Protein AF-A0A925BCM8-F1 (afdb_monomer_lite)

Sequence (137 aa):
MNSLETAALTAFFGVLVFVLGQFVQKFILEPIQEQRKVIAEIAFVLVFLRNVSKGSISTEEELHEANATIRRLAAQLRATLWTIPLYGVFARLRIVPERKAIFEASKALIGWSNSIYSGGISIAENIKMVEQILHLE

Secondary structure (DSSP, 8-state):
--HHHHHHHHHHHHHHHHHHHHHHIIIIIHHHHHHHHHHHHHHHHHHHTTT-SBTBS--HHHHHHHHHHHHHHHHHHHHHTTTSTTHHHHHHTTSS--HHHHHHHHHHHHHHHHHTTTT-THHHHHHHHHHHHTT--

Radius of gyration: 21.77 Å; chains: 1; bounding box: 46×25×71 Å

pLDDT: mean 89.13, std 10.57, range [51.66, 97.75]

Structure (mmCIF, N/CA/C/O backbone):
data_AF-A0A925BCM8-F1
#
_entry.id   AF-A0A925BCM8-F1
#
loop_
_atom_site.group_PDB
_atom_site.id
_atom_site.type_symbol
_atom_site.label_atom_id
_atom_site.label_alt_id
_atom_site.label_comp_id
_atom_site.label_asym_id
_atom_site.label_entity_id
_atom_site.label_seq_id
_atom_site.pdbx_PDB_ins_code
_atom_site.Cartn_x
_atom_site.Cartn_y
_atom_site.Cartn_z
_atom_site.occupancy
_atom_site.B_iso_or_equiv
_atom_site.auth_seq_id
_atom_site.auth_comp_id
_atom_site.auth_asym_id
_atom_site.auth_atom_id
_atom_site.pdbx_PDB_model_num
ATOM 1 N N . MET A 1 1 ? -24.780 9.882 45.037 1.00 63.66 1 MET A N 1
ATOM 2 C CA . MET A 1 1 ? -23.577 9.999 44.197 1.00 63.66 1 MET A CA 1
ATOM 3 C C . MET A 1 1 ? -22.949 11.341 44.514 1.00 63.66 1 MET A C 1
ATOM 5 O O . MET A 1 1 ? -23.603 12.360 44.311 1.00 63.66 1 MET A O 1
ATOM 9 N N . ASN A 1 2 ? -21.775 11.342 45.136 1.00 88.00 2 ASN A N 1
ATOM 1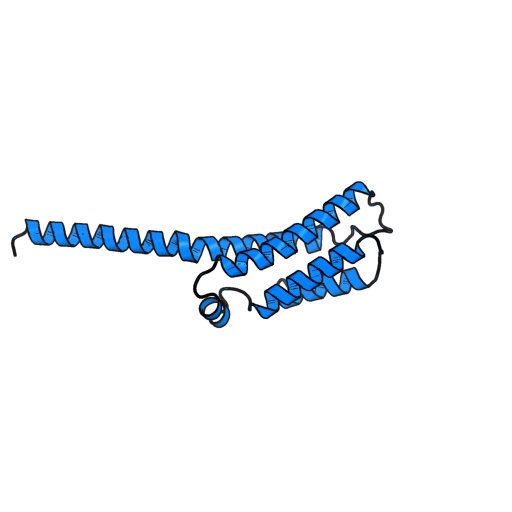0 C CA . ASN A 1 2 ? -21.116 12.568 45.595 1.00 88.00 2 ASN A CA 1
ATOM 11 C C . ASN A 1 2 ? -20.331 13.209 44.440 1.00 88.00 2 ASN A C 1
ATOM 13 O O . ASN A 1 2 ? -19.926 12.524 43.505 1.00 88.00 2 ASN A O 1
ATOM 17 N N . SER A 1 3 ? -20.098 14.524 44.492 1.00 88.62 3 SER A N 1
ATOM 18 C CA . SER A 1 3 ? -19.442 15.289 43.412 1.00 88.62 3 SER A CA 1
ATOM 19 C C . SER A 1 3 ? -18.105 14.692 42.951 1.00 88.62 3 SER A C 1
ATOM 21 O O . SER A 1 3 ? -17.785 14.727 41.764 1.00 88.62 3 SER A O 1
ATOM 23 N N . LEU A 1 4 ? -17.357 14.090 43.878 1.00 91.88 4 LEU A N 1
ATOM 24 C CA . LEU A 1 4 ? -16.073 13.442 43.620 1.00 91.88 4 LEU A CA 1
ATOM 25 C C . LEU A 1 4 ? -16.209 12.146 42.797 1.00 91.88 4 LEU A C 1
ATOM 27 O O . LEU A 1 4 ? -15.378 11.883 41.933 1.00 91.88 4 LEU A O 1
ATOM 31 N N . GLU A 1 5 ? -17.281 11.375 43.002 1.00 93.19 5 GLU A N 1
ATOM 32 C CA . GLU A 1 5 ? -17.573 10.150 42.239 1.00 93.19 5 GLU A CA 1
ATOM 33 C C . GLU A 1 5 ? -17.939 10.488 40.790 1.00 93.19 5 GLU A C 1
ATOM 35 O O . GLU A 1 5 ? -17.431 9.876 39.852 1.00 93.19 5 GLU A O 1
ATOM 40 N N . THR A 1 6 ? -18.772 11.515 40.596 1.00 92.75 6 THR A N 1
ATOM 41 C CA . THR A 1 6 ? -19.155 11.997 39.262 1.00 92.75 6 THR A CA 1
ATOM 42 C C . THR A 1 6 ? -17.948 12.545 38.499 1.00 92.75 6 THR A C 1
ATOM 44 O O . THR A 1 6 ? -17.779 12.256 37.312 1.00 92.75 6 THR A O 1
ATOM 47 N N . ALA A 1 7 ? -17.079 13.304 39.173 1.00 93.50 7 ALA A N 1
ATOM 48 C CA . ALA A 1 7 ? -15.842 13.805 38.581 1.00 93.50 7 ALA A CA 1
ATOM 49 C C . ALA A 1 7 ? -14.898 12.659 38.177 1.00 93.50 7 ALA A C 1
ATOM 51 O O . ALA A 1 7 ? -14.395 12.651 37.053 1.00 93.50 7 ALA A O 1
ATOM 52 N N . ALA A 1 8 ? -14.715 11.661 39.048 1.00 94.62 8 ALA A N 1
ATOM 53 C CA . ALA A 1 8 ? -13.892 10.488 38.763 1.00 94.62 8 ALA A CA 1
ATOM 54 C C . ALA A 1 8 ? -14.429 9.675 37.574 1.00 94.62 8 ALA A C 1
ATOM 56 O O . ALA A 1 8 ? -13.660 9.322 36.681 1.00 94.62 8 ALA A O 1
ATOM 57 N N . LEU A 1 9 ? -15.745 9.439 37.513 1.00 95.75 9 LEU A N 1
ATOM 58 C CA . LEU A 1 9 ? -16.388 8.770 36.377 1.00 95.75 9 LEU A CA 1
ATOM 59 C C . LEU A 1 9 ? -16.173 9.541 35.073 1.00 95.75 9 LEU A C 1
ATOM 61 O O . LEU A 1 9 ? -15.823 8.950 34.057 1.00 95.75 9 LEU A O 1
ATOM 65 N N . THR A 1 10 ? -16.332 10.863 35.099 1.00 95.25 10 THR A N 1
ATOM 66 C CA . THR A 1 10 ? -16.166 11.703 33.904 1.00 95.25 10 THR A CA 1
ATOM 67 C C . THR A 1 10 ? -14.723 11.678 33.405 1.00 95.25 10 THR A C 1
ATOM 69 O O . THR A 1 10 ? -14.484 11.489 32.213 1.00 95.25 10 THR A O 1
ATOM 72 N N . ALA A 1 11 ? -13.753 11.803 34.316 1.00 96.00 11 ALA A N 1
ATOM 73 C CA . ALA A 1 11 ? -12.336 11.684 33.990 1.00 96.00 11 ALA A CA 1
ATOM 74 C C . ALA A 1 11 ? -12.008 10.298 33.413 1.00 96.00 11 ALA A C 1
ATOM 76 O O . ALA A 1 11 ? -11.326 10.200 32.393 1.00 96.00 11 ALA A O 1
ATOM 77 N N . PHE A 1 12 ? -12.551 9.233 34.009 1.00 96.62 12 PHE A N 1
ATOM 78 C CA . PHE A 1 12 ? -12.392 7.868 33.515 1.00 96.62 12 PHE A CA 1
ATOM 79 C C . PHE A 1 12 ? -12.949 7.695 32.096 1.00 96.62 12 PHE A C 1
ATOM 81 O O . PHE A 1 12 ? -12.252 7.173 31.227 1.00 96.62 12 PHE A O 1
ATOM 88 N N . PHE A 1 13 ? -14.161 8.186 31.819 1.00 96.94 13 PHE A N 1
ATOM 89 C CA . PHE A 1 13 ? -14.730 8.151 30.469 1.00 96.94 13 PHE A CA 1
ATOM 90 C C . PHE A 1 13 ? -13.908 8.969 29.470 1.00 96.94 13 PHE A C 1
ATOM 92 O O . PHE A 1 13 ? -13.723 8.525 28.338 1.00 96.94 13 PHE A O 1
ATOM 99 N N . GLY A 1 14 ? -13.361 10.115 29.884 1.00 97.50 14 GLY A N 1
ATOM 100 C CA . GLY A 1 14 ? -12.448 10.904 29.057 1.00 97.50 14 GLY A CA 1
ATOM 101 C C . GLY A 1 14 ? -11.211 10.106 28.635 1.00 97.50 14 GLY A C 1
ATOM 102 O O . GLY A 1 14 ? -10.882 10.051 27.448 1.00 97.50 14 GLY A O 1
ATOM 103 N N . VAL A 1 15 ? -10.568 9.418 29.584 1.00 97.69 15 VAL A N 1
ATOM 104 C CA . VAL A 1 15 ? -9.424 8.534 29.301 1.00 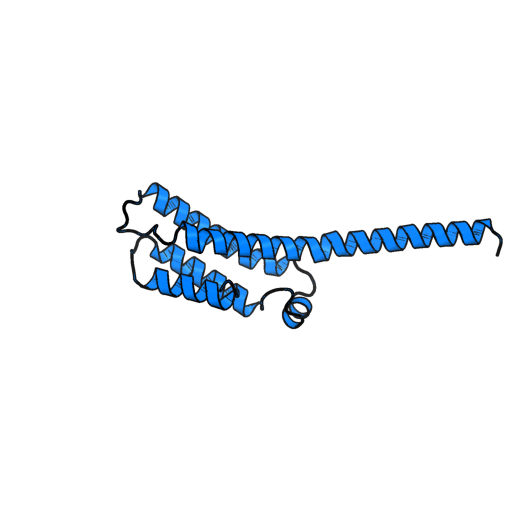97.69 15 VAL A CA 1
ATOM 105 C C . VAL A 1 15 ? -9.839 7.367 28.404 1.00 97.69 15 VAL A C 1
ATOM 107 O O . VAL A 1 15 ? -9.132 7.045 27.453 1.00 97.69 15 VAL A O 1
ATOM 110 N N . LEU A 1 16 ? -10.996 6.756 28.660 1.00 97.44 16 LEU A N 1
ATOM 111 C CA . LEU A 1 16 ? -11.495 5.629 27.874 1.00 97.44 16 LEU A CA 1
ATOM 112 C C . LEU A 1 16 ? -11.738 6.017 26.408 1.00 97.44 16 LEU A C 1
ATOM 114 O O . LEU A 1 16 ? -11.279 5.317 25.507 1.00 97.44 16 LEU A O 1
ATOM 118 N N . VAL A 1 17 ? -12.388 7.157 26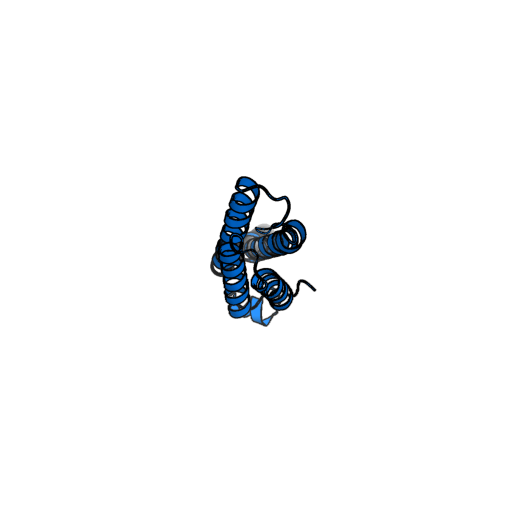.157 1.00 97.44 17 VAL A N 1
ATOM 119 C CA . VAL A 1 17 ? -12.588 7.689 24.798 1.00 97.44 17 VAL A CA 1
ATOM 120 C C . VAL A 1 17 ? -11.249 7.987 24.126 1.00 97.44 17 VAL A C 1
ATOM 122 O O . VAL A 1 17 ? -11.058 7.628 22.964 1.00 97.44 17 VAL A O 1
ATOM 125 N N . PHE A 1 18 ? -10.299 8.587 24.849 1.00 97.62 18 PHE A N 1
ATOM 126 C CA . PHE A 1 18 ? -8.962 8.852 24.322 1.00 97.62 18 PHE A CA 1
ATOM 127 C C . PHE A 1 18 ? -8.240 7.563 23.897 1.00 97.62 18 PHE A C 1
ATOM 129 O O . PHE A 1 18 ? -7.719 7.490 22.783 1.00 97.62 18 PHE A O 1
ATOM 136 N N . VAL A 1 19 ? -8.254 6.526 24.739 1.00 97.56 19 VAL A N 1
ATOM 137 C CA . VAL A 1 19 ? -7.632 5.226 24.437 1.00 97.56 19 VAL A CA 1
ATOM 138 C C . VAL A 1 19 ? -8.287 4.564 23.223 1.00 97.56 19 VAL A C 1
ATOM 140 O O . VAL A 1 19 ? -7.580 4.061 22.349 1.00 97.56 19 VAL A O 1
ATOM 143 N N . LEU A 1 20 ? -9.619 4.607 23.113 1.00 97.25 20 LEU A N 1
ATOM 144 C CA . LEU A 1 20 ? -10.330 4.104 21.932 1.00 97.25 20 LEU A CA 1
ATOM 145 C C . LEU A 1 20 ? -9.940 4.872 20.662 1.00 97.25 20 LEU A C 1
ATOM 147 O O . LEU A 1 20 ? -9.708 4.256 19.622 1.00 97.25 20 LEU A O 1
ATOM 151 N N . GLY A 1 21 ? -9.810 6.197 20.748 1.00 97.00 21 GLY A N 1
ATOM 152 C CA . GLY A 1 21 ? -9.329 7.025 19.642 1.00 97.00 21 GLY A CA 1
ATOM 153 C C . GLY A 1 21 ? -7.921 6.633 19.189 1.00 97.00 21 GLY A C 1
ATOM 154 O O . GLY A 1 21 ? -7.691 6.434 17.997 1.00 97.00 21 GLY A O 1
ATOM 155 N N . GLN A 1 22 ? -6.999 6.433 20.135 1.00 96.31 22 GLN A N 1
ATOM 156 C CA . GLN A 1 22 ? -5.638 5.964 19.848 1.00 96.31 22 GLN A CA 1
ATOM 157 C C . GLN A 1 22 ? -5.625 4.580 19.193 1.00 96.31 22 GLN A C 1
ATOM 159 O O . GLN A 1 22 ? -4.842 4.332 18.274 1.00 96.31 22 GLN A O 1
ATOM 164 N N . PHE A 1 23 ? -6.517 3.686 19.624 1.00 96.25 23 PHE A N 1
ATOM 165 C CA . PHE A 1 23 ? -6.653 2.368 19.017 1.00 96.25 23 PHE A CA 1
ATOM 166 C C . PHE A 1 23 ? -7.108 2.467 17.556 1.00 96.25 23 PHE A C 1
ATOM 168 O O . PHE A 1 23 ? -6.482 1.884 16.674 1.00 96.25 23 PHE A O 1
ATOM 175 N N . VAL A 1 24 ? -8.147 3.257 17.270 1.00 95.81 24 VAL A N 1
ATOM 176 C CA . VAL A 1 24 ? -8.610 3.490 15.891 1.00 95.81 24 VAL A CA 1
ATOM 177 C C . VAL A 1 24 ? -7.500 4.110 15.040 1.00 95.81 24 VAL A C 1
ATOM 179 O O . VAL A 1 24 ? -7.275 3.677 13.910 1.00 95.81 24 VAL A O 1
ATOM 182 N N . GLN A 1 25 ? -6.762 5.081 15.576 1.00 95.62 25 GLN A N 1
ATOM 183 C CA . GLN A 1 25 ? -5.672 5.723 14.848 1.00 95.62 25 GLN A CA 1
ATOM 184 C C . GLN A 1 25 ? -4.578 4.723 14.448 1.00 95.62 25 GLN A C 1
ATOM 186 O O . GLN A 1 25 ? -4.276 4.594 13.261 1.00 95.62 25 GLN A O 1
ATOM 191 N N . LYS A 1 26 ? -4.034 3.970 15.408 1.00 95.56 26 LYS A N 1
ATOM 192 C CA . LYS A 1 26 ? -2.909 3.059 15.151 1.00 95.56 26 LYS A CA 1
ATOM 193 C C . LYS A 1 26 ? -3.289 1.789 14.404 1.00 95.56 26 LYS A C 1
ATOM 195 O O . LYS A 1 26 ? -2.529 1.314 13.571 1.00 95.56 26 LYS A O 1
ATOM 200 N N . PHE A 1 27 ? -4.448 1.208 14.704 1.00 95.31 27 PHE A N 1
ATOM 201 C CA . PHE A 1 27 ? -4.818 -0.093 14.141 1.00 95.31 27 PHE A CA 1
ATOM 202 C C . PHE A 1 27 ? -5.636 0.014 12.858 1.00 95.31 27 PHE A C 1
ATOM 204 O O . PHE A 1 27 ? -5.702 -0.962 12.119 1.00 95.31 27 PHE A O 1
ATOM 211 N N . ILE A 1 28 ? -6.264 1.159 12.576 1.00 94.94 28 ILE A N 1
ATOM 212 C CA . ILE A 1 28 ? -7.106 1.327 11.385 1.00 94.94 28 ILE A CA 1
ATOM 213 C C . ILE A 1 28 ? -6.522 2.386 10.454 1.00 94.94 28 ILE A C 1
ATOM 215 O O . ILE A 1 28 ? -6.262 2.086 9.289 1.00 94.94 28 ILE A O 1
ATOM 219 N N . LEU A 1 29 ? -6.306 3.612 10.940 1.00 96.06 29 LEU A N 1
ATOM 220 C CA . LEU A 1 29 ? -5.904 4.719 10.066 1.00 96.06 29 LEU A CA 1
ATOM 221 C C . LEU A 1 29 ? -4.481 4.551 9.531 1.00 96.06 29 LEU A C 1
ATOM 223 O O . LEU A 1 29 ? -4.285 4.672 8.324 1.00 96.06 29 LEU A O 1
ATOM 227 N N . GLU A 1 30 ? -3.513 4.234 10.391 1.00 96.81 30 GLU A N 1
ATOM 228 C CA . GLU A 1 30 ? -2.112 4.061 9.984 1.00 96.81 30 GLU A CA 1
ATOM 229 C C . GLU A 1 30 ? -1.934 2.957 8.915 1.00 96.81 30 GLU A C 1
ATOM 231 O O . GLU A 1 30 ? -1.358 3.252 7.866 1.00 96.81 30 GLU A O 1
ATOM 236 N N . PRO A 1 31 ? -2.487 1.732 9.058 1.00 96.44 31 PRO A N 1
ATOM 237 C CA . PRO A 1 31 ? -2.396 0.713 8.008 1.00 96.44 31 PRO A CA 1
ATOM 238 C C . PRO A 1 31 ? -3.023 1.128 6.670 1.00 96.44 31 PRO A C 1
ATOM 240 O O . PRO A 1 31 ? -2.490 0.802 5.607 1.00 96.44 31 PRO A O 1
ATOM 243 N N . ILE A 1 32 ? -4.146 1.856 6.705 1.00 97.25 32 ILE A N 1
ATOM 244 C CA . ILE A 1 32 ? -4.803 2.366 5.491 1.00 97.25 32 ILE A CA 1
ATOM 245 C C . ILE A 1 32 ? -3.929 3.431 4.820 1.00 97.25 32 ILE A C 1
ATOM 247 O O . ILE A 1 32 ? -3.784 3.431 3.594 1.00 97.25 32 ILE A O 1
ATOM 251 N N . GLN A 1 33 ? -3.342 4.337 5.605 1.00 96.88 33 GLN A N 1
ATOM 252 C CA . GLN A 1 33 ? -2.420 5.354 5.102 1.00 96.88 33 GLN A CA 1
ATOM 253 C C . GLN A 1 33 ? -1.171 4.721 4.487 1.00 96.88 33 GLN A C 1
ATOM 255 O O . GLN A 1 33 ? -0.759 5.143 3.409 1.00 96.88 33 GLN A O 1
ATOM 260 N N . GLU A 1 34 ? -0.623 3.676 5.103 1.00 96.88 34 GLU A N 1
ATOM 261 C CA . GLU A 1 34 ? 0.537 2.958 4.573 1.00 96.88 34 GLU A CA 1
ATOM 262 C C . GLU A 1 34 ? 0.230 2.313 3.214 1.00 96.88 34 GLU A C 1
ATOM 264 O O . GLU A 1 34 ? 0.989 2.483 2.261 1.00 96.88 34 GLU A O 1
ATOM 269 N N . GLN A 1 35 ? -0.929 1.662 3.057 1.00 97.00 35 GLN A N 1
ATOM 270 C CA . GLN A 1 35 ? -1.344 1.139 1.750 1.00 97.00 35 GLN A CA 1
ATOM 271 C C . GLN A 1 35 ? -1.476 2.249 0.698 1.00 97.00 35 GLN A C 1
ATOM 273 O O . GLN A 1 35 ? -1.010 2.090 -0.430 1.00 97.00 35 GLN A O 1
ATOM 278 N N . ARG A 1 36 ? -2.081 3.387 1.057 1.00 95.94 36 ARG A N 1
ATOM 279 C CA . ARG A 1 36 ? -2.209 4.542 0.154 1.00 95.94 36 ARG A CA 1
ATOM 280 C C . ARG A 1 36 ? -0.853 5.120 -0.235 1.00 95.94 36 ARG A C 1
ATOM 282 O O . ARG A 1 36 ? -0.677 5.507 -1.386 1.00 95.94 36 ARG A O 1
ATOM 289 N N . LYS A 1 37 ? 0.104 5.143 0.690 1.00 97.50 37 LYS A N 1
ATOM 290 C CA . LYS A 1 37 ? 1.471 5.591 0.430 1.00 97.50 37 LYS A CA 1
ATOM 291 C C . LYS A 1 37 ? 2.177 4.677 -0.570 1.00 97.50 37 LYS A C 1
ATOM 293 O O . LYS A 1 37 ? 2.746 5.183 -1.529 1.00 97.50 37 LYS A O 1
ATOM 298 N N . VAL A 1 38 ? 2.066 3.357 -0.410 1.00 97.69 38 VAL A N 1
ATOM 299 C CA . VAL A 1 38 ? 2.611 2.392 -1.382 1.00 97.69 38 VAL A CA 1
ATOM 300 C C . VAL A 1 38 ? 1.959 2.563 -2.759 1.00 97.69 38 VAL A C 1
ATOM 302 O O . VAL A 1 38 ? 2.655 2.548 -3.769 1.00 97.69 38 VAL A O 1
ATOM 305 N N . ILE A 1 39 ? 0.639 2.778 -2.823 1.00 96.81 39 ILE A N 1
ATOM 306 C CA . ILE A 1 39 ? -0.069 3.055 -4.086 1.00 96.81 39 ILE A CA 1
ATOM 307 C C . ILE A 1 39 ? 0.441 4.353 -4.735 1.00 96.81 39 ILE A C 1
ATOM 309 O O . ILE A 1 39 ? 0.677 4.377 -5.940 1.00 96.81 39 ILE A O 1
ATOM 313 N N . ALA A 1 40 ? 0.654 5.412 -3.952 1.00 95.81 40 ALA A N 1
ATOM 314 C CA . ALA A 1 40 ? 1.208 6.669 -4.451 1.00 95.81 40 ALA A CA 1
ATOM 315 C C . ALA A 1 40 ? 2.652 6.507 -4.960 1.00 95.81 40 ALA A C 1
ATOM 317 O O . ALA A 1 40 ? 3.004 7.065 -5.997 1.00 95.81 40 ALA A O 1
ATOM 318 N N . GLU A 1 41 ? 3.476 5.711 -4.275 1.00 96.25 41 GLU A N 1
ATOM 319 C CA . GLU A 1 41 ? 4.840 5.396 -4.716 1.00 96.25 41 GLU A CA 1
ATOM 320 C C . GLU A 1 41 ? 4.834 4.584 -6.020 1.00 96.25 41 GLU A C 1
ATOM 322 O O . GLU A 1 41 ? 5.627 4.856 -6.918 1.00 96.25 41 GLU A O 1
ATOM 327 N N . ILE A 1 42 ? 3.889 3.650 -6.179 1.00 95.31 42 ILE A N 1
ATOM 328 C CA . ILE A 1 42 ? 3.665 2.944 -7.448 1.00 95.31 42 ILE A CA 1
ATOM 329 C C . ILE A 1 42 ? 3.296 3.932 -8.552 1.00 95.31 42 ILE A C 1
ATOM 331 O O . ILE A 1 42 ? 3.918 3.899 -9.607 1.00 95.31 42 ILE A O 1
ATOM 335 N N . ALA A 1 43 ? 2.337 4.829 -8.315 1.00 92.44 43 ALA A N 1
ATOM 336 C CA . ALA A 1 43 ? 1.935 5.833 -9.298 1.00 92.44 43 ALA A CA 1
ATOM 337 C C . ALA A 1 43 ? 3.125 6.699 -9.745 1.00 92.44 43 ALA A C 1
ATOM 339 O O . ALA A 1 43 ? 3.342 6.895 -10.939 1.00 92.44 43 ALA A O 1
ATOM 340 N N . PHE A 1 44 ? 3.946 7.145 -8.790 1.00 92.19 44 PHE A N 1
ATOM 341 C CA . PHE A 1 44 ? 5.184 7.861 -9.080 1.00 92.19 44 PHE A CA 1
ATOM 342 C C . PHE A 1 44 ? 6.128 7.030 -9.959 1.00 92.19 44 PHE A C 1
ATOM 344 O O . PHE A 1 44 ? 6.595 7.518 -10.986 1.00 92.19 44 PHE A O 1
ATOM 351 N N . VAL A 1 45 ? 6.378 5.768 -9.599 1.00 91.00 45 VAL A N 1
ATOM 352 C CA . VAL A 1 45 ? 7.293 4.880 -10.329 1.00 91.00 45 VAL A CA 1
ATOM 353 C C . VAL A 1 45 ? 6.802 4.560 -11.743 1.00 91.00 45 VAL A C 1
ATOM 355 O O . VAL A 1 45 ? 7.619 4.518 -12.661 1.00 91.00 45 VAL A O 1
ATOM 358 N N . LEU A 1 46 ? 5.494 4.384 -11.951 1.00 88.62 46 LEU A N 1
ATOM 359 C CA . LEU A 1 46 ? 4.909 4.151 -13.279 1.00 88.62 46 LEU A CA 1
ATOM 360 C C . LEU A 1 46 ? 5.171 5.317 -14.240 1.00 88.62 46 LEU A C 1
ATOM 362 O O . LEU A 1 46 ? 5.380 5.098 -15.433 1.00 88.62 46 LEU A O 1
ATOM 366 N N . VAL A 1 47 ? 5.194 6.549 -13.726 1.00 85.88 47 VAL A N 1
ATOM 367 C CA . VAL A 1 47 ? 5.516 7.748 -14.509 1.00 85.88 47 VAL A CA 1
ATOM 368 C C . VAL A 1 47 ? 7.028 7.923 -14.645 1.00 85.88 47 VAL A C 1
ATOM 370 O O . VAL A 1 47 ? 7.525 8.140 -15.748 1.00 85.88 47 VAL A O 1
ATOM 373 N N . PHE A 1 48 ? 7.766 7.800 -13.541 1.00 85.38 48 PHE A N 1
ATOM 374 C CA . PHE A 1 48 ? 9.208 8.038 -13.487 1.00 85.38 48 PHE A CA 1
ATOM 375 C C . PHE A 1 48 ? 9.997 7.046 -14.350 1.00 85.38 48 PHE A C 1
ATOM 377 O O . PHE A 1 48 ? 10.865 7.445 -15.124 1.00 85.38 48 PHE A O 1
ATOM 384 N N . LEU A 1 49 ? 9.658 5.756 -14.277 1.00 82.25 49 LEU A N 1
ATOM 385 C CA . LEU A 1 49 ? 10.333 4.695 -15.027 1.00 82.25 49 LEU A CA 1
ATOM 386 C C . LEU A 1 49 ? 9.686 4.411 -16.387 1.00 82.25 49 LEU A C 1
ATOM 388 O O . LEU A 1 49 ? 10.083 3.459 -17.055 1.00 82.25 49 LEU A O 1
ATOM 392 N N . ARG A 1 50 ? 8.723 5.227 -16.840 1.00 74.81 50 ARG A N 1
ATOM 393 C CA . ARG A 1 50 ? 8.016 5.020 -18.119 1.00 74.81 50 ARG A CA 1
ATOM 394 C C . ARG A 1 50 ? 8.971 4.893 -19.315 1.00 74.81 50 ARG A C 1
ATOM 396 O O . ARG A 1 50 ? 8.675 4.166 -20.256 1.00 74.81 50 ARG A O 1
ATOM 403 N N . ASN A 1 51 ? 10.119 5.569 -19.254 1.00 69.38 51 ASN A N 1
ATOM 404 C CA . ASN A 1 51 ? 11.138 5.574 -20.308 1.00 69.38 51 ASN A CA 1
ATOM 405 C C . ASN A 1 51 ? 12.325 4.631 -20.031 1.00 69.38 51 ASN A C 1
ATOM 407 O O . ASN A 1 51 ? 13.242 4.556 -20.847 1.00 69.38 51 ASN A O 1
ATOM 411 N N . VAL A 1 52 ? 12.329 3.923 -18.897 1.00 67.88 52 VAL A N 1
ATOM 412 C CA . VAL A 1 52 ? 13.412 3.015 -18.494 1.00 67.88 52 VAL A CA 1
ATOM 413 C C . VAL A 1 52 ? 13.071 1.603 -18.973 1.00 67.88 52 VAL A C 1
ATOM 415 O O . VAL A 1 52 ? 12.260 0.896 -18.376 1.00 67.88 52 VAL A O 1
ATOM 418 N N . SER A 1 53 ? 13.664 1.191 -20.094 1.00 63.56 53 SER A N 1
ATOM 419 C CA . SER A 1 53 ? 13.498 -0.152 -20.665 1.00 63.56 53 SER A CA 1
ATOM 420 C C . SER A 1 53 ? 14.720 -0.532 -21.497 1.00 63.56 53 SER A C 1
ATOM 422 O O . SER A 1 53 ? 15.391 0.339 -22.040 1.00 63.56 53 SER A O 1
ATOM 424 N N . LYS A 1 54 ? 15.037 -1.824 -21.628 1.00 51.66 54 LYS A N 1
ATOM 425 C CA . LYS A 1 54 ? 16.172 -2.246 -22.466 1.00 51.66 54 LYS A CA 1
ATOM 426 C C . LYS A 1 54 ? 15.976 -1.777 -23.918 1.00 51.66 54 LYS A C 1
ATOM 428 O O . LYS A 1 54 ? 15.062 -2.245 -24.590 1.00 51.66 54 LYS A O 1
ATOM 433 N N . GLY A 1 55 ? 16.831 -0.859 -24.378 1.00 51.78 55 GLY A N 1
ATOM 434 C CA . GLY A 1 55 ? 16.691 -0.145 -25.658 1.00 51.78 55 GLY A CA 1
ATOM 435 C C . GLY A 1 55 ? 16.548 1.380 -25.519 1.00 51.78 55 GLY A C 1
ATOM 436 O O . GLY A 1 55 ? 16.709 2.089 -26.510 1.00 51.78 55 GLY A O 1
ATOM 437 N N . SER A 1 56 ? 16.302 1.894 -24.308 1.00 59.84 56 SER A N 1
ATOM 438 C CA . SER A 1 56 ? 16.545 3.298 -23.949 1.00 59.84 56 SER A CA 1
ATOM 439 C C . SER A 1 56 ? 18.042 3.541 -23.693 1.00 59.84 56 SER A C 1
ATOM 441 O O . SER A 1 56 ? 18.842 2.607 -23.675 1.00 59.84 56 SER A O 1
ATOM 443 N N . ILE A 1 57 ? 18.434 4.796 -23.446 1.00 63.53 57 ILE A N 1
ATOM 444 C CA . ILE A 1 57 ? 19.805 5.196 -23.050 1.00 63.53 57 ILE A CA 1
ATOM 445 C C . ILE A 1 57 ? 20.167 4.665 -21.636 1.00 63.53 57 ILE A C 1
ATOM 447 O O . ILE A 1 57 ? 21.200 5.018 -21.076 1.00 63.53 57 ILE A O 1
ATOM 451 N N . SER A 1 58 ? 19.326 3.813 -21.040 1.00 76.44 58 SER A N 1
ATOM 452 C CA . SER A 1 58 ? 19.474 3.368 -19.661 1.00 76.44 58 SER A CA 1
ATOM 453 C C . SER A 1 58 ? 20.616 2.377 -19.475 1.00 76.44 58 SER A C 1
ATOM 455 O O . SER A 1 58 ? 20.823 1.471 -20.286 1.00 76.44 58 SER A O 1
ATOM 457 N N . THR A 1 59 ? 21.342 2.537 -18.374 1.00 83.38 59 THR A N 1
ATOM 458 C CA . THR A 1 59 ? 22.446 1.642 -18.012 1.00 83.38 59 THR A CA 1
ATOM 459 C C . THR A 1 59 ? 21.924 0.321 -17.436 1.00 83.38 59 THR A C 1
ATOM 461 O O . THR A 1 59 ? 20.788 0.225 -16.972 1.00 83.38 59 THR A O 1
ATOM 464 N N . GLU A 1 60 ? 22.755 -0.725 -17.435 1.00 84.19 60 GLU A N 1
ATOM 465 C CA . GLU A 1 60 ? 22.396 -2.009 -16.806 1.00 84.19 60 GLU A CA 1
ATOM 466 C C . GLU A 1 60 ? 22.114 -1.848 -15.299 1.00 84.19 60 GLU A C 1
ATOM 468 O O . GLU A 1 60 ? 21.251 -2.530 -14.745 1.00 84.19 60 GLU A O 1
ATOM 473 N N . GLU A 1 61 ? 22.805 -0.907 -14.648 1.00 87.06 61 GLU A N 1
ATOM 474 C CA . GLU A 1 61 ? 22.602 -0.555 -13.241 1.00 87.06 61 GLU A CA 1
ATOM 475 C C . GLU A 1 61 ? 21.230 0.096 -13.016 1.00 87.06 61 GLU A C 1
ATOM 477 O O . GLU A 1 61 ? 20.476 -0.358 -12.156 1.00 87.06 61 GLU A O 1
ATOM 482 N N . GLU A 1 62 ? 20.844 1.062 -13.855 1.00 85.94 62 GLU A N 1
ATOM 483 C CA . GLU A 1 62 ? 19.510 1.680 -13.817 1.00 85.94 62 GLU A CA 1
ATOM 484 C C . GLU A 1 62 ? 18.394 0.653 -14.063 1.00 85.94 62 GLU A C 1
ATOM 486 O O . GLU A 1 62 ? 17.360 0.676 -13.392 1.00 85.94 62 GLU A O 1
ATOM 491 N N . LEU A 1 63 ? 18.597 -0.287 -14.995 1.00 86.38 63 LEU A N 1
ATOM 492 C CA . LEU A 1 63 ? 17.646 -1.375 -15.246 1.00 86.38 63 LEU A CA 1
ATOM 493 C C . LEU A 1 63 ? 17.515 -2.305 -14.033 1.00 86.38 63 LEU A C 1
ATOM 495 O O . LEU A 1 63 ? 16.408 -2.747 -13.711 1.00 86.38 63 LEU A O 1
ATOM 499 N N . HIS A 1 64 ? 18.623 -2.600 -13.350 1.00 90.06 64 HIS A N 1
ATOM 500 C CA . HIS A 1 64 ? 18.618 -3.416 -12.140 1.00 90.06 64 HIS A CA 1
ATOM 501 C C . HIS A 1 64 ? 17.917 -2.717 -10.970 1.00 90.06 64 HIS A C 1
ATOM 503 O O . HIS A 1 64 ? 17.076 -3.327 -10.302 1.00 90.06 64 HIS A O 1
ATOM 509 N N . GLU A 1 65 ? 18.192 -1.432 -10.754 1.00 90.81 65 GLU A N 1
ATOM 510 C CA . GLU A 1 65 ? 17.540 -0.633 -9.715 1.00 90.81 65 GLU A CA 1
ATOM 511 C C . GLU A 1 65 ? 16.031 -0.506 -9.967 1.00 90.81 65 GLU A C 1
ATOM 513 O O . GLU A 1 65 ? 15.216 -0.716 -9.061 1.00 90.81 65 GLU A O 1
ATOM 518 N N . ALA A 1 66 ? 15.641 -0.248 -11.217 1.00 90.12 66 ALA A N 1
ATOM 519 C CA . ALA A 1 66 ? 14.249 -0.225 -11.639 1.00 90.12 66 ALA A CA 1
ATOM 520 C C . ALA A 1 66 ? 13.563 -1.579 -11.392 1.00 90.12 66 ALA A C 1
ATOM 522 O O . ALA A 1 66 ? 12.489 -1.634 -10.784 1.00 90.12 66 ALA A O 1
ATOM 523 N N . ASN A 1 67 ? 14.203 -2.688 -11.788 1.00 91.56 67 ASN A N 1
ATOM 524 C CA . ASN A 1 67 ? 13.703 -4.041 -11.544 1.00 91.56 67 ASN A CA 1
ATOM 525 C C . ASN A 1 67 ? 13.428 -4.290 -10.054 1.00 91.56 67 ASN A C 1
ATOM 527 O O . ASN A 1 67 ? 12.337 -4.751 -9.692 1.00 91.56 67 ASN A O 1
ATOM 531 N N . ALA A 1 68 ? 14.415 -3.981 -9.209 1.00 94.62 68 ALA A N 1
ATOM 532 C CA . ALA A 1 68 ? 14.353 -4.184 -7.770 1.00 94.62 68 ALA A CA 1
ATOM 533 C C . ALA A 1 68 ? 13.260 -3.318 -7.131 1.00 94.62 68 ALA A C 1
ATOM 535 O O . ALA A 1 68 ? 12.470 -3.814 -6.324 1.00 94.62 68 ALA A O 1
ATOM 536 N N . THR A 1 69 ? 13.160 -2.053 -7.542 1.00 94.94 69 THR A N 1
ATOM 537 C CA . THR A 1 69 ? 12.151 -1.104 -7.055 1.00 94.94 69 THR A CA 1
ATOM 538 C C . THR A 1 69 ? 10.735 -1.568 -7.383 1.00 94.94 69 THR A C 1
ATOM 540 O O . THR A 1 69 ? 9.894 -1.656 -6.486 1.00 94.94 69 THR A O 1
ATOM 543 N N . ILE A 1 70 ? 10.474 -1.957 -8.634 1.00 94.06 70 ILE A N 1
ATOM 544 C CA . ILE A 1 70 ? 9.157 -2.451 -9.062 1.00 94.06 70 ILE A CA 1
ATOM 545 C C . ILE A 1 70 ? 8.775 -3.724 -8.289 1.00 94.06 70 ILE A C 1
ATOM 547 O O . ILE A 1 70 ? 7.647 -3.845 -7.802 1.00 94.06 70 ILE A O 1
ATOM 551 N N . ARG A 1 71 ? 9.713 -4.669 -8.114 1.00 95.44 71 ARG A N 1
ATOM 552 C CA . ARG A 1 71 ? 9.476 -5.896 -7.327 1.00 95.44 71 ARG A CA 1
ATOM 553 C C . ARG A 1 71 ? 9.186 -5.607 -5.865 1.00 95.44 71 ARG A C 1
ATOM 555 O O . ARG A 1 71 ? 8.257 -6.196 -5.307 1.00 95.44 71 ARG A O 1
ATOM 562 N N . ARG A 1 72 ? 9.954 -4.706 -5.249 1.00 97.75 72 ARG A N 1
ATOM 563 C CA . ARG A 1 72 ? 9.739 -4.285 -3.863 1.00 97.75 72 ARG A CA 1
ATOM 564 C C . ARG A 1 72 ? 8.336 -3.713 -3.695 1.00 97.75 72 ARG A C 1
ATOM 566 O O . ARG A 1 72 ? 7.621 -4.152 -2.799 1.00 97.75 72 ARG A O 1
ATOM 573 N N . LEU A 1 73 ? 7.925 -2.798 -4.571 1.00 97.31 73 LEU A N 1
ATOM 574 C CA . LEU A 1 73 ? 6.597 -2.187 -4.523 1.00 97.31 73 LEU A CA 1
ATOM 575 C C . LEU A 1 73 ? 5.477 -3.208 -4.722 1.00 97.31 73 LEU A C 1
ATOM 577 O O . LEU A 1 73 ? 4.501 -3.203 -3.975 1.00 97.31 73 LEU A O 1
ATOM 581 N N . ALA A 1 74 ? 5.636 -4.146 -5.659 1.00 96.69 74 ALA A N 1
ATOM 582 C CA . ALA A 1 74 ? 4.666 -5.217 -5.864 1.00 96.69 74 ALA A CA 1
ATOM 583 C C . ALA A 1 74 ? 4.485 -6.093 -4.612 1.00 96.69 74 ALA A C 1
ATOM 585 O O . ALA A 1 74 ? 3.358 -6.483 -4.285 1.00 96.69 74 ALA A O 1
ATOM 586 N N . ALA A 1 75 ? 5.582 -6.403 -3.914 1.00 97.12 75 ALA A N 1
ATOM 587 C CA . ALA A 1 75 ? 5.566 -7.177 -2.678 1.00 97.12 75 ALA A CA 1
ATOM 588 C C . ALA A 1 75 ? 4.972 -6.378 -1.508 1.00 97.12 75 ALA A C 1
ATOM 590 O O . ALA A 1 75 ? 4.113 -6.893 -0.791 1.00 97.12 75 ALA A O 1
ATOM 591 N N . GLN A 1 76 ? 5.369 -5.112 -1.351 1.00 97.56 76 GLN A N 1
ATOM 592 C CA . GLN A 1 76 ? 4.839 -4.211 -0.325 1.00 97.56 76 GLN A CA 1
ATOM 593 C C . GLN A 1 76 ? 3.333 -4.003 -0.487 1.00 97.56 76 GLN A C 1
ATOM 595 O O . GLN A 1 76 ? 2.593 -4.132 0.487 1.00 97.56 76 GLN A O 1
ATOM 600 N N . LEU A 1 77 ? 2.854 -3.795 -1.717 1.00 96.88 77 LEU A N 1
ATOM 601 C CA . LEU A 1 77 ? 1.429 -3.638 -1.996 1.00 96.88 77 LEU A CA 1
ATOM 602 C C . LEU A 1 77 ? 0.629 -4.849 -1.493 1.00 96.88 77 LEU A C 1
ATOM 604 O O . LEU A 1 77 ? -0.388 -4.681 -0.822 1.00 96.88 77 LEU A O 1
ATOM 608 N N . ARG A 1 78 ? 1.123 -6.074 -1.723 1.00 96.31 78 ARG A N 1
ATOM 609 C CA . ARG A 1 78 ? 0.511 -7.292 -1.163 1.00 96.31 78 ARG A CA 1
ATOM 610 C C . ARG A 1 78 ? 0.625 -7.364 0.354 1.00 96.31 78 ARG A C 1
ATOM 612 O O . ARG A 1 78 ? -0.332 -7.783 0.995 1.00 96.31 78 ARG A O 1
ATOM 619 N N . ALA A 1 79 ? 1.760 -6.979 0.931 1.00 96.50 79 ALA A N 1
ATOM 620 C CA . ALA A 1 79 ? 1.965 -7.018 2.377 1.00 96.50 79 ALA A CA 1
ATOM 621 C C . ALA A 1 79 ? 0.945 -6.137 3.120 1.00 96.50 79 ALA A C 1
ATOM 623 O O . ALA A 1 79 ? 0.379 -6.569 4.123 1.00 96.50 79 ALA A O 1
ATOM 624 N N . THR A 1 80 ? 0.620 -4.959 2.574 1.00 95.56 80 THR A N 1
ATOM 625 C CA . THR A 1 80 ? -0.370 -4.045 3.175 1.00 95.56 80 THR A CA 1
ATOM 626 C C . THR A 1 80 ? -1.794 -4.620 3.267 1.00 95.56 80 THR A C 1
ATOM 628 O O . THR A 1 80 ? -2.585 -4.181 4.097 1.00 95.56 80 THR A O 1
ATOM 631 N N . LEU A 1 81 ? -2.140 -5.662 2.494 1.00 94.75 81 LEU A N 1
ATOM 632 C CA . LEU A 1 81 ? -3.434 -6.357 2.623 1.00 94.75 81 LEU A CA 1
ATOM 633 C C . LEU A 1 81 ? -3.636 -7.037 3.980 1.00 94.75 81 LEU A C 1
ATOM 635 O O . LEU A 1 81 ? -4.778 -7.332 4.350 1.00 94.75 81 LEU A O 1
ATOM 639 N N . TRP A 1 82 ? -2.534 -7.366 4.652 1.00 94.88 82 TRP A N 1
ATOM 640 C CA . TRP A 1 82 ? -2.521 -8.112 5.906 1.00 94.88 82 TRP A CA 1
ATOM 641 C C . TRP A 1 82 ? -2.402 -7.203 7.128 1.00 94.88 82 TRP A C 1
ATOM 643 O O . TRP A 1 82 ? -2.630 -7.666 8.241 1.00 94.88 82 TRP A O 1
ATOM 653 N N . THR A 1 83 ? -2.083 -5.920 6.935 1.00 94.88 83 THR A N 1
ATOM 654 C CA . THR A 1 83 ? -1.941 -4.946 8.027 1.00 94.88 83 THR A CA 1
ATOM 655 C C . THR A 1 83 ? -3.253 -4.237 8.355 1.00 94.88 83 THR A C 1
ATOM 657 O O . THR A 1 83 ? -3.438 -3.785 9.480 1.00 94.88 83 THR A O 1
ATOM 660 N N . ILE A 1 84 ? -4.182 -4.154 7.399 1.00 95.12 84 ILE A N 1
ATOM 661 C CA . ILE A 1 84 ? -5.472 -3.480 7.578 1.00 95.12 84 ILE A CA 1
ATOM 662 C C . ILE A 1 84 ? -6.505 -4.465 8.162 1.00 95.12 84 ILE A C 1
ATOM 664 O O . ILE A 1 84 ? -6.860 -5.454 7.501 1.00 95.12 84 ILE A O 1
ATOM 668 N N . PRO A 1 85 ? -7.051 -4.206 9.365 1.00 93.38 85 PRO A N 1
ATOM 669 C CA . PRO A 1 85 ? -8.095 -5.039 9.949 1.00 93.38 85 PRO A CA 1
ATOM 670 C C . PRO A 1 85 ? -9.386 -4.922 9.139 1.00 93.38 85 PRO A C 1
ATOM 672 O O . PRO A 1 85 ? -9.648 -3.901 8.513 1.00 93.38 85 PRO A O 1
ATOM 675 N N . LEU A 1 86 ? -10.220 -5.966 9.155 1.00 93.69 86 LEU A N 1
ATOM 676 C CA . LEU A 1 86 ? -11.534 -5.958 8.493 1.00 93.69 86 LEU A CA 1
ATOM 677 C C . LEU A 1 86 ? -11.494 -5.469 7.029 1.00 93.69 86 LEU A C 1
ATOM 679 O O . LEU A 1 86 ? -12.450 -4.853 6.562 1.00 93.69 86 LEU A O 1
ATOM 683 N N . TYR A 1 87 ? -10.417 -5.761 6.287 1.00 94.19 87 TYR A N 1
ATOM 684 C CA . TYR A 1 87 ? -10.178 -5.248 4.928 1.00 94.19 87 TYR A CA 1
ATOM 685 C C . TYR A 1 87 ? -11.408 -5.295 4.014 1.00 94.19 87 TYR A C 1
ATOM 687 O O . TYR A 1 87 ? -11.676 -4.349 3.286 1.00 94.19 87 TYR A O 1
ATOM 695 N N . GLY A 1 88 ? -12.180 -6.388 4.058 1.00 93.31 88 GLY A N 1
ATOM 696 C CA . GLY A 1 88 ? -13.377 -6.549 3.228 1.00 93.31 88 GLY A CA 1
ATOM 697 C C . GLY A 1 88 ? -14.443 -5.478 3.477 1.00 93.31 88 GLY A C 1
ATOM 698 O O . GLY A 1 88 ? -15.104 -5.052 2.535 1.00 93.31 88 GLY A O 1
ATOM 699 N N . VAL A 1 89 ? -14.578 -4.997 4.717 1.00 95.25 89 VAL A N 1
ATOM 700 C CA . VAL A 1 89 ? -15.483 -3.893 5.066 1.00 95.25 89 VAL A CA 1
ATOM 701 C C . VAL A 1 89 ? -14.980 -2.594 4.442 1.00 95.25 89 VAL A C 1
ATOM 703 O O . VAL A 1 89 ? -15.733 -1.931 3.734 1.00 95.25 89 VAL A O 1
ATOM 706 N N . PHE A 1 90 ? -13.700 -2.261 4.630 1.00 95.44 90 PHE A N 1
ATOM 707 C CA . PHE A 1 90 ? -13.108 -1.050 4.051 1.00 95.44 90 PHE A CA 1
ATOM 708 C C . PHE A 1 90 ? -13.109 -1.068 2.519 1.00 95.44 90 PHE A C 1
ATOM 710 O O . PHE A 1 90 ? -13.368 -0.037 1.901 1.00 95.44 90 PHE A O 1
ATOM 717 N N . ALA A 1 91 ? -12.892 -2.234 1.908 1.00 95.44 91 ALA A N 1
ATOM 718 C CA . ALA A 1 91 ? -12.980 -2.424 0.465 1.00 95.44 91 ALA A CA 1
ATOM 719 C C . ALA A 1 91 ? -14.414 -2.213 -0.043 1.00 95.44 91 ALA A C 1
ATOM 721 O O . ALA A 1 91 ? -14.630 -1.482 -1.005 1.00 95.44 91 ALA A O 1
ATOM 722 N N . ARG A 1 92 ? -15.423 -2.766 0.649 1.00 95.38 92 ARG A N 1
ATOM 723 C CA . ARG A 1 92 ? -16.841 -2.560 0.302 1.00 95.38 92 ARG A CA 1
ATOM 724 C C . ARG A 1 92 ? -17.265 -1.095 0.431 1.00 95.38 92 ARG A C 1
ATOM 726 O O . ARG A 1 92 ? -18.070 -0.624 -0.366 1.00 95.38 92 ARG A O 1
ATOM 733 N N . LEU A 1 93 ? -16.711 -0.380 1.410 1.00 95.00 93 LEU A N 1
ATOM 734 C CA . LEU A 1 93 ? -16.892 1.064 1.588 1.00 95.00 93 LEU A CA 1
ATOM 735 C C . LEU A 1 93 ? -16.030 1.909 0.633 1.00 95.00 93 LEU A C 1
ATOM 737 O O . LEU A 1 93 ? -16.072 3.133 0.715 1.00 95.00 93 LEU A O 1
ATOM 741 N N . ARG A 1 94 ? -15.251 1.282 -0.262 1.00 91.88 94 ARG A N 1
ATOM 742 C CA . ARG A 1 94 ? -14.332 1.936 -1.211 1.00 91.88 94 ARG A CA 1
ATOM 743 C C . ARG A 1 94 ? -13.278 2.837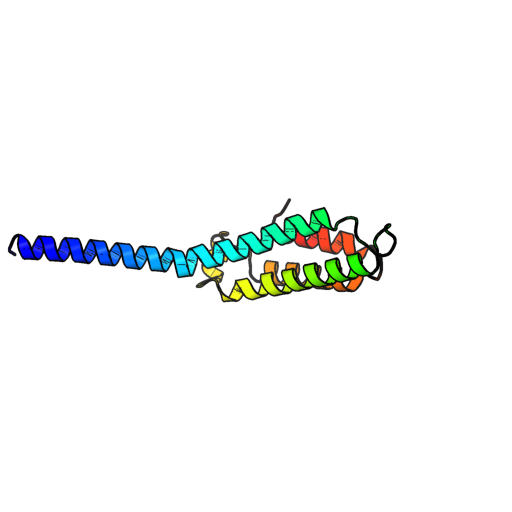 -0.552 1.00 91.88 94 ARG A C 1
ATOM 745 O O . ARG A 1 94 ? -12.745 3.745 -1.181 1.00 91.88 94 ARG A O 1
ATOM 752 N N . ILE A 1 95 ? -12.955 2.584 0.715 1.00 94.19 95 ILE A N 1
ATOM 753 C CA . ILE A 1 95 ? -11.880 3.287 1.432 1.00 94.19 95 ILE A CA 1
ATOM 754 C C . ILE A 1 95 ? -10.511 2.766 0.976 1.00 94.19 95 ILE A C 1
ATOM 756 O O . ILE A 1 95 ? -9.546 3.534 0.914 1.00 94.19 95 ILE A O 1
ATOM 760 N N . VAL A 1 96 ? -10.447 1.477 0.639 1.00 94.88 96 VAL A N 1
ATOM 761 C CA . VAL A 1 96 ? -9.282 0.792 0.066 1.00 94.88 96 VAL A CA 1
ATOM 762 C C . VAL A 1 96 ? -9.693 0.016 -1.191 1.00 94.88 96 VAL A C 1
ATOM 764 O O . VAL A 1 96 ? -10.880 -0.294 -1.333 1.00 94.88 96 VAL A O 1
ATOM 767 N N . PRO A 1 97 ? -8.755 -0.312 -2.098 1.00 94.75 97 PRO A N 1
ATOM 768 C CA . PRO A 1 97 ? -9.055 -1.139 -3.263 1.00 94.75 97 PRO A CA 1
ATOM 769 C C . PRO A 1 97 ? -9.536 -2.543 -2.881 1.00 94.75 97 PRO A C 1
ATOM 771 O O . PRO A 1 97 ? -9.357 -3.015 -1.760 1.00 94.75 97 PRO A O 1
ATOM 774 N N . GLU A 1 98 ? -10.137 -3.260 -3.825 1.00 95.56 98 GLU A N 1
ATOM 775 C CA . GLU A 1 98 ? -10.493 -4.657 -3.591 1.00 95.56 98 GLU A CA 1
ATOM 776 C C . GLU A 1 98 ? -9.248 -5.549 -3.534 1.00 95.56 98 GLU A C 1
ATOM 778 O O . GLU A 1 98 ? -8.261 -5.323 -4.234 1.00 95.56 98 GLU A O 1
ATOM 783 N N . ARG A 1 99 ? -9.310 -6.645 -2.764 1.00 95.19 99 ARG A N 1
ATOM 784 C CA . ARG A 1 99 ? -8.193 -7.605 -2.682 1.00 95.19 99 ARG A CA 1
ATOM 785 C C . ARG A 1 99 ? -7.764 -8.093 -4.065 1.00 95.19 99 ARG A C 1
ATOM 787 O O . ARG A 1 99 ? -6.572 -8.170 -4.341 1.00 95.19 99 ARG A O 1
ATOM 794 N N . LYS A 1 100 ? -8.735 -8.398 -4.933 1.00 94.88 100 LYS A N 1
ATOM 795 C CA . LYS A 1 100 ? -8.481 -8.842 -6.308 1.00 94.88 100 LYS A CA 1
ATOM 796 C C . LYS A 1 100 ? -7.714 -7.782 -7.101 1.00 94.88 100 LYS A C 1
ATOM 798 O O . LYS A 1 100 ? -6.718 -8.123 -7.724 1.00 94.88 100 LYS A O 1
ATOM 803 N N . ALA A 1 101 ? -8.120 -6.516 -7.005 1.00 93.62 101 ALA A N 1
ATOM 804 C CA . ALA A 1 101 ? -7.422 -5.399 -7.637 1.00 93.62 101 ALA A CA 1
ATOM 805 C C . ALA A 1 101 ? -5.957 -5.320 -7.174 1.00 93.62 101 ALA A C 1
ATOM 807 O O . ALA A 1 101 ? -5.047 -5.293 -7.996 1.00 93.62 101 ALA A O 1
ATOM 808 N N . ILE A 1 102 ? -5.705 -5.410 -5.866 1.00 96.00 102 ILE A N 1
ATOM 809 C CA . ILE A 1 102 ? -4.338 -5.425 -5.327 1.00 96.00 102 ILE A CA 1
ATOM 810 C C . ILE A 1 102 ? -3.506 -6.600 -5.869 1.00 96.00 102 ILE A C 1
ATOM 812 O O . ILE A 1 102 ? -2.342 -6.424 -6.240 1.00 96.00 102 ILE A O 1
ATOM 816 N N . PHE A 1 103 ? -4.080 -7.804 -5.928 1.00 95.75 103 PHE A N 1
ATOM 817 C CA . PHE A 1 103 ? -3.382 -8.980 -6.452 1.00 95.75 103 PHE A CA 1
ATOM 818 C C . PHE A 1 103 ? -3.038 -8.849 -7.936 1.00 95.75 103 PHE A C 1
ATOM 820 O O . PHE A 1 103 ? -1.905 -9.169 -8.310 1.00 95.75 103 PHE A O 1
ATOM 827 N N . GLU A 1 104 ? -3.980 -8.369 -8.750 1.00 95.12 104 GLU A N 1
ATOM 828 C CA . GLU A 1 104 ? -3.786 -8.157 -10.187 1.00 95.12 104 GLU A CA 1
ATOM 829 C C . GLU A 1 104 ? -2.772 -7.040 -10.460 1.00 95.12 104 GLU A C 1
ATOM 831 O O . GLU A 1 104 ? -1.833 -7.256 -11.223 1.00 95.12 104 GLU A O 1
ATOM 836 N N . ALA A 1 105 ? -2.861 -5.903 -9.761 1.00 94.38 105 ALA A N 1
ATOM 837 C CA . ALA A 1 105 ? -1.880 -4.823 -9.871 1.00 94.38 105 ALA A CA 1
ATOM 838 C C . ALA A 1 105 ? -0.468 -5.306 -9.504 1.00 94.38 105 ALA A C 1
ATOM 840 O O . ALA A 1 105 ? 0.490 -5.104 -10.245 1.00 94.38 105 ALA A O 1
ATOM 841 N N . SER A 1 106 ? -0.331 -6.032 -8.392 1.00 96.25 106 SER A N 1
ATOM 842 C CA . SER A 1 106 ? 0.952 -6.614 -7.988 1.00 96.25 106 SER A CA 1
ATOM 843 C C . SER A 1 106 ? 1.484 -7.633 -9.008 1.00 96.25 106 SER A C 1
ATOM 845 O O . SER A 1 106 ? 2.683 -7.672 -9.281 1.00 96.25 106 SER A O 1
ATOM 847 N N . LYS A 1 107 ? 0.609 -8.447 -9.611 1.00 94.75 107 LYS A N 1
ATOM 848 C CA . LYS A 1 107 ? 0.993 -9.399 -10.664 1.00 94.75 107 LYS A CA 1
ATOM 849 C C . LYS A 1 107 ? 1.486 -8.674 -11.921 1.00 94.75 107 LYS A C 1
ATOM 851 O O . LYS A 1 107 ? 2.518 -9.071 -12.459 1.00 94.75 107 LYS A O 1
ATOM 856 N N . ALA A 1 108 ? 0.802 -7.613 -12.343 1.00 93.06 108 ALA A N 1
ATOM 857 C CA . ALA A 1 108 ? 1.208 -6.777 -13.471 1.00 93.06 108 ALA A CA 1
ATOM 858 C C . ALA A 1 108 ? 2.561 -6.088 -13.216 1.00 93.06 108 ALA A C 1
ATOM 860 O O . ALA A 1 108 ? 3.433 -6.124 -14.080 1.00 93.06 108 ALA A O 1
ATOM 861 N N . LEU A 1 109 ? 2.801 -5.567 -12.004 1.00 93.62 109 LEU A N 1
ATOM 862 C CA . LEU A 1 109 ? 4.102 -5.005 -11.610 1.00 93.62 109 LEU A CA 1
ATOM 863 C C . LEU A 1 109 ? 5.231 -6.049 -11.664 1.00 93.62 109 LEU A C 1
ATOM 865 O O . LEU A 1 109 ? 6.309 -5.777 -12.187 1.00 93.62 109 LEU A O 1
ATOM 869 N N . ILE A 1 110 ? 4.994 -7.270 -11.174 1.00 92.88 110 ILE A N 1
ATOM 870 C CA . ILE A 1 110 ? 5.975 -8.365 -11.289 1.00 92.88 110 ILE A CA 1
ATOM 871 C C . ILE A 1 110 ? 6.232 -8.712 -12.762 1.00 92.88 110 ILE A C 1
ATOM 873 O O . ILE A 1 110 ? 7.380 -8.936 -13.148 1.00 92.88 110 ILE A O 1
ATOM 877 N N . GLY A 1 111 ? 5.180 -8.732 -13.586 1.00 89.81 111 GLY A N 1
ATOM 878 C CA . GLY A 1 111 ? 5.284 -8.911 -15.034 1.00 89.81 111 GLY A CA 1
ATOM 879 C C . GLY A 1 111 ? 6.167 -7.847 -15.680 1.00 89.81 111 GLY A C 1
ATOM 880 O O . GLY A 1 111 ? 7.101 -8.186 -16.407 1.00 89.81 111 GLY A O 1
ATOM 881 N N . TRP A 1 112 ? 5.942 -6.577 -15.337 1.00 88.50 112 TRP A N 1
ATOM 882 C CA . TRP A 1 112 ? 6.762 -5.462 -15.799 1.00 88.50 112 TRP A CA 1
ATOM 883 C C . TRP A 1 112 ? 8.228 -5.643 -15.400 1.00 88.50 112 TRP A C 1
ATOM 885 O O . TRP A 1 112 ? 9.089 -5.647 -16.280 1.00 88.50 112 TRP A O 1
ATOM 895 N N . SER A 1 113 ? 8.505 -5.901 -14.119 1.00 89.44 113 SER A N 1
ATOM 896 C CA . SER A 1 113 ? 9.858 -6.176 -13.622 1.00 89.44 113 SER A CA 1
ATOM 897 C C . SER A 1 113 ? 10.548 -7.284 -14.428 1.00 89.44 113 SER A C 1
ATOM 899 O O . SER A 1 113 ? 11.669 -7.095 -14.894 1.00 89.44 113 SER A O 1
ATOM 901 N N . ASN A 1 114 ? 9.879 -8.411 -14.679 1.00 88.12 114 ASN A N 1
ATOM 902 C CA . ASN A 1 114 ? 10.464 -9.509 -15.456 1.00 88.12 114 ASN A CA 1
ATOM 903 C C . ASN A 1 114 ? 10.760 -9.123 -16.917 1.00 88.12 114 ASN A C 1
ATOM 905 O O . ASN A 1 114 ? 11.707 -9.640 -17.503 1.00 88.12 114 ASN A O 1
ATOM 909 N N . SER A 1 115 ? 9.969 -8.214 -17.492 1.00 84.06 115 SER A N 1
ATOM 910 C CA . SER A 1 115 ? 10.102 -7.758 -18.883 1.00 84.06 115 SER A CA 1
ATOM 911 C C . SER A 1 115 ? 11.038 -6.560 -19.083 1.00 84.06 115 SER A C 1
ATOM 913 O O . SER A 1 115 ? 11.298 -6.176 -20.224 1.00 84.06 115 SER A O 1
ATOM 915 N N . ILE A 1 116 ? 11.570 -5.965 -18.007 1.00 82.62 116 ILE A N 1
ATOM 916 C CA . ILE A 1 116 ? 12.380 -4.737 -18.092 1.00 82.62 116 ILE A CA 1
ATOM 917 C C . ILE A 1 116 ? 13.661 -4.935 -18.920 1.00 82.62 116 ILE A C 1
ATOM 919 O O . ILE A 1 116 ? 14.068 -4.053 -19.676 1.00 82.62 116 ILE A O 1
ATOM 923 N N . TYR A 1 117 ? 14.220 -6.147 -18.870 1.00 79.56 117 TYR A N 1
ATOM 924 C CA . TYR A 1 117 ? 15.375 -6.591 -19.653 1.00 79.56 117 TYR A CA 1
ATOM 925 C C . TYR A 1 117 ? 15.011 -7.092 -21.059 1.00 79.56 117 TYR A C 1
ATOM 927 O O . TYR A 1 117 ? 15.869 -7.616 -21.768 1.00 79.56 117 TYR A O 1
ATOM 935 N N . SER A 1 118 ? 13.743 -7.009 -21.457 1.00 73.00 118 SER A N 1
ATOM 936 C CA . SER A 1 118 ? 13.238 -7.533 -22.732 1.00 73.00 118 SER A CA 1
ATOM 937 C C . SER A 1 118 ? 12.754 -6.431 -23.678 1.00 73.00 118 SER A C 1
ATOM 939 O O . SER A 1 118 ? 12.539 -6.721 -24.849 1.00 73.00 118 SER A O 1
ATOM 941 N N . GLY A 1 119 ? 12.581 -5.190 -23.194 1.00 61.84 119 GLY A N 1
ATOM 942 C CA . GLY A 1 119 ? 12.237 -4.018 -24.020 1.00 61.84 119 GLY A CA 1
ATOM 943 C C . GLY A 1 119 ? 10.910 -4.126 -24.789 1.00 61.84 119 GLY A C 1
ATOM 944 O O . GLY A 1 119 ? 10.741 -3.488 -25.822 1.00 61.84 119 GLY A O 1
ATOM 945 N N . GLY A 1 120 ? 9.985 -4.983 -24.342 1.00 62.59 120 GLY A N 1
ATOM 946 C CA . GLY A 1 120 ? 8.806 -5.378 -25.118 1.00 62.59 120 GLY A CA 1
ATOM 947 C C . GLY A 1 120 ? 7.540 -4.548 -24.868 1.00 62.59 120 GLY A C 1
ATOM 948 O O . GLY A 1 120 ? 7.386 -3.888 -23.842 1.00 62.59 120 GLY A O 1
ATOM 949 N N . ILE A 1 121 ? 6.570 -4.691 -25.783 1.00 61.22 121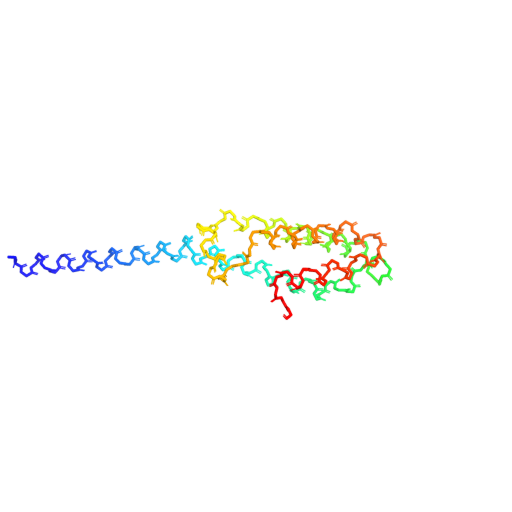 ILE A N 1
ATOM 950 C CA . ILE A 1 121 ? 5.210 -4.104 -25.740 1.00 61.22 121 ILE A CA 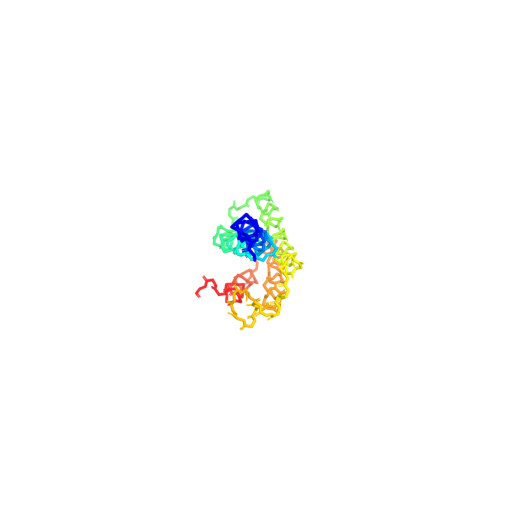1
ATOM 951 C C . ILE A 1 121 ? 4.477 -4.396 -24.413 1.00 61.22 121 ILE A C 1
ATOM 953 O O . ILE A 1 121 ? 3.643 -3.601 -23.980 1.00 61.22 121 ILE A O 1
ATOM 957 N N . SER A 1 122 ? 4.834 -5.484 -23.717 1.00 68.38 122 SER A N 1
ATOM 958 C CA . SER A 1 122 ? 4.209 -5.871 -22.446 1.00 68.38 122 SER A CA 1
ATOM 959 C C . SER A 1 122 ? 4.378 -4.833 -21.333 1.00 68.38 122 SER A C 1
ATOM 961 O O . SER A 1 122 ? 3.613 -4.849 -20.376 1.00 68.38 122 SER A O 1
ATOM 963 N N . ILE A 1 123 ? 5.366 -3.935 -21.419 1.00 73.81 123 ILE A N 1
ATOM 964 C CA . ILE A 1 123 ? 5.589 -2.900 -20.401 1.00 73.81 123 ILE A CA 1
ATOM 965 C C . ILE A 1 123 ? 4.427 -1.901 -20.381 1.00 73.81 123 ILE A C 1
ATOM 967 O O . ILE A 1 123 ? 3.837 -1.668 -19.328 1.00 73.81 123 ILE A O 1
ATOM 971 N N . ALA A 1 124 ? 4.055 -1.360 -21.543 1.00 76.56 124 ALA A N 1
ATOM 972 C CA . ALA A 1 124 ? 2.995 -0.359 -21.645 1.00 76.56 124 ALA A CA 1
ATOM 973 C C . ALA A 1 124 ? 1.624 -0.926 -21.237 1.00 76.56 124 ALA A C 1
ATOM 975 O O . ALA A 1 124 ? 0.845 -0.250 -20.568 1.00 76.56 124 ALA A O 1
ATOM 976 N N . GLU A 1 125 ? 1.349 -2.184 -21.593 1.00 79.75 125 GLU A N 1
ATOM 977 C CA . GLU A 1 125 ? 0.117 -2.878 -21.203 1.00 79.75 125 GLU A CA 1
ATOM 978 C C . GLU A 1 125 ? 0.040 -3.095 -19.685 1.00 79.75 125 GLU A C 1
ATOM 980 O O . GLU A 1 125 ? -0.985 -2.794 -19.072 1.00 79.75 125 GLU A O 1
ATOM 985 N N . ASN A 1 126 ? 1.141 -3.530 -19.061 1.00 81.38 126 ASN A N 1
ATOM 986 C CA . ASN A 1 126 ? 1.209 -3.707 -17.609 1.00 81.38 126 ASN A CA 1
ATOM 987 C C . ASN A 1 126 ? 1.033 -2.380 -16.858 1.00 81.38 126 ASN A C 1
ATOM 989 O O . ASN A 1 126 ? 0.316 -2.349 -15.860 1.00 81.38 126 ASN A O 1
ATOM 993 N N . ILE A 1 127 ? 1.651 -1.291 -17.331 1.00 81.50 127 ILE A N 1
ATOM 994 C CA . ILE A 1 127 ? 1.520 0.042 -16.719 1.00 81.50 127 ILE A CA 1
ATOM 995 C C . ILE A 1 127 ? 0.058 0.494 -16.746 1.00 81.50 127 ILE A C 1
ATOM 997 O O . ILE A 1 127 ? -0.515 0.771 -15.692 1.00 81.50 127 ILE A O 1
ATOM 1001 N N . LYS A 1 128 ? -0.568 0.456 -17.927 1.00 84.25 128 LYS A N 1
ATOM 1002 C CA . LYS A 1 128 ? -1.966 0.859 -18.103 1.00 84.25 128 LYS A CA 1
ATOM 1003 C C . LYS A 1 128 ? -2.921 0.007 -17.266 1.00 84.25 128 LYS A C 1
ATOM 1005 O O . LYS A 1 128 ? -3.879 0.516 -16.690 1.00 84.25 128 LYS A O 1
ATOM 1010 N N . MET A 1 129 ? -2.654 -1.295 -17.167 1.00 84.50 129 MET A N 1
ATOM 1011 C CA . MET A 1 129 ? -3.431 -2.198 -16.322 1.00 84.50 129 MET A CA 1
ATOM 1012 C C . MET A 1 129 ? -3.343 -1.799 -14.841 1.00 84.50 129 MET A C 1
ATOM 1014 O O . MET A 1 129 ? -4.367 -1.763 -14.161 1.00 84.50 129 MET A O 1
ATOM 1018 N N . VAL A 1 130 ? -2.152 -1.469 -14.330 1.00 85.31 130 VAL A N 1
ATOM 1019 C CA . VAL A 1 130 ? -1.988 -1.019 -12.936 1.00 85.31 130 VAL A CA 1
ATOM 1020 C C . VAL A 1 130 ? -2.693 0.318 -12.701 1.00 85.31 130 VAL A C 1
ATOM 1022 O O . VAL A 1 130 ? -3.396 0.447 -11.698 1.00 85.31 130 VAL A O 1
ATOM 1025 N N . GLU A 1 131 ? -2.559 1.275 -13.623 1.00 87.94 131 GLU A N 1
ATOM 1026 C CA . GLU A 1 131 ? -3.223 2.585 -13.558 1.00 87.94 131 GLU A CA 1
ATOM 1027 C C . GLU A 1 131 ? -4.751 2.435 -13.456 1.00 87.94 131 GLU A C 1
ATOM 1029 O O . GLU A 1 131 ? -5.374 2.990 -12.548 1.00 87.94 131 GLU A O 1
ATOM 1034 N N . GLN A 1 132 ? -5.352 1.592 -14.302 1.00 86.88 132 GLN A N 1
ATOM 1035 C CA . GLN A 1 132 ? -6.796 1.336 -14.294 1.00 86.88 132 GLN A CA 1
ATOM 1036 C C . GLN A 1 132 ? -7.273 0.618 -13.028 1.00 86.88 132 GLN A C 1
ATOM 1038 O O . GLN A 1 132 ? -8.301 0.978 -12.454 1.00 86.88 132 GLN A O 1
ATOM 1043 N N . ILE A 1 133 ? -6.542 -0.409 -12.588 1.00 86.81 133 ILE A N 1
ATOM 1044 C CA . ILE A 1 133 ? -6.934 -1.247 -11.446 1.00 86.81 133 ILE A CA 1
ATOM 1045 C C . ILE A 1 133 ? -6.845 -0.481 -10.126 1.00 86.81 133 ILE A C 1
ATOM 1047 O O . ILE A 1 133 ? -7.647 -0.715 -9.220 1.00 86.81 133 ILE A O 1
ATOM 1051 N N . LEU A 1 134 ? -5.861 0.410 -10.003 1.00 86.19 134 LEU A N 1
ATOM 1052 C CA . LEU A 1 134 ? -5.659 1.223 -8.807 1.00 86.19 134 LEU A CA 1
ATOM 1053 C C . LEU A 1 134 ? -6.355 2.588 -8.883 1.00 86.19 134 LEU A C 1
ATOM 1055 O O . LEU A 1 134 ? -6.240 3.356 -7.930 1.00 86.19 134 LEU A O 1
ATOM 1059 N N . HIS A 1 135 ? -7.107 2.860 -9.957 1.00 84.56 135 HIS A N 1
ATOM 1060 C CA . HIS A 1 135 ? -7.810 4.126 -10.186 1.00 84.56 135 HIS A CA 1
ATOM 1061 C C . HIS A 1 135 ? -6.870 5.341 -10.099 1.00 84.56 135 HIS A C 1
ATOM 1063 O O . HIS A 1 135 ? -7.130 6.293 -9.365 1.00 84.56 135 HIS A O 1
ATOM 1069 N N . LEU A 1 136 ? -5.739 5.258 -10.803 1.00 78.75 136 LEU A N 1
ATOM 1070 C CA . LEU A 1 136 ? -4.712 6.303 -10.853 1.00 78.75 136 LEU A CA 1
ATOM 1071 C C . LEU A 1 136 ? -4.909 7.294 -12.018 1.00 78.75 136 LEU A C 1
ATOM 1073 O O . LEU A 1 136 ? -4.172 8.276 -12.087 1.00 78.75 136 LEU A O 1
ATOM 1077 N N . GLU A 1 137 ? -5.894 7.049 -12.890 1.00 60.25 137 GLU A N 1
ATOM 1078 C CA . GLU A 1 137 ? -6.360 7.927 -13.980 1.00 60.25 137 GLU A CA 1
ATOM 1079 C C . GLU A 1 137 ? -7.807 8.386 -13.751 1.00 60.25 137 GLU A C 1
ATOM 1081 O O . GLU A 1 137 ? -8.620 7.564 -13.258 1.00 60.25 137 GLU A O 1
#

Foldseek 3Di:
DDPVVVVVVVVVVVVVVVVVVVCCCVQAVVLLVQLVVLLVVLLVLLVVCVQQAAVHPDDPVNLVVNLVSLLVSLVSNLVSCVRHPPSVVCCVVVSAPDNVLSNLLSVLSNVLSVCRHVRDPSNVVSSVSNCVSRVVD